Protein AF-V4NBA5-F1 (afdb_monomer_lite)

Structure (mmCIF, N/CA/C/O backbone):
data_AF-V4NBA5-F1
#
_entry.id   AF-V4NBA5-F1
#
loop_
_atom_site.group_PDB
_atom_site.id
_atom_site.type_symbol
_atom_site.label_atom_id
_atom_site.label_alt_id
_atom_site.label_comp_id
_atom_site.label_asym_id
_atom_site.label_entity_id
_atom_site.label_seq_id
_atom_site.pdbx_PDB_ins_code
_atom_site.Cartn_x
_atom_site.Cartn_y
_atom_site.Cartn_z
_atom_site.occupancy
_atom_site.B_iso_or_equiv
_atom_site.auth_seq_id
_atom_site.auth_comp_id
_atom_site.auth_asym_id
_atom_site.auth_atom_id
_atom_site.pdbx_PDB_model_num
ATOM 1 N N . MET A 1 1 ? 0.701 5.337 4.179 1.00 89.12 1 MET A N 1
ATOM 2 C CA . MET A 1 1 ? 0.636 5.333 2.697 1.00 89.12 1 MET A CA 1
ATOM 3 C C . MET A 1 1 ? 0.219 6.678 2.072 1.00 89.12 1 MET A C 1
ATOM 5 O O . MET A 1 1 ? 0.120 6.738 0.858 1.00 89.12 1 MET A O 1
ATOM 9 N N . GLY A 1 2 ? 0.011 7.763 2.841 1.00 90.88 2 GLY A N 1
ATOM 10 C CA . GLY A 1 2 ? -0.226 9.107 2.272 1.00 90.88 2 GLY A CA 1
ATOM 11 C C . GLY A 1 2 ? -1.677 9.440 1.896 1.00 90.88 2 GLY A C 1
ATOM 12 O O . GLY A 1 2 ? -1.923 10.508 1.346 1.00 90.88 2 GLY A O 1
ATOM 13 N N . TRP A 1 3 ? -2.628 8.555 2.203 1.00 93.25 3 TRP A N 1
ATOM 14 C CA . TRP A 1 3 ? -4.057 8.817 2.037 1.00 93.25 3 TRP A CA 1
ATOM 15 C C . TRP A 1 3 ? -4.556 9.849 3.047 1.00 93.25 3 TRP A C 1
ATOM 17 O O . TRP A 1 3 ? -4.118 9.861 4.199 1.00 93.25 3 TRP A O 1
ATOM 27 N N . THR A 1 4 ? -5.521 10.661 2.632 1.00 96.69 4 THR A N 1
ATOM 28 C CA . THR A 1 4 ? -6.280 11.555 3.511 1.00 96.69 4 THR A CA 1
ATOM 29 C C . THR A 1 4 ? -7.770 11.285 3.365 1.00 96.69 4 THR A C 1
ATOM 31 O O . THR A 1 4 ? -8.214 10.735 2.359 1.00 96.69 4 THR A O 1
ATOM 34 N N . SER A 1 5 ? -8.553 11.661 4.372 1.00 96.69 5 SER A N 1
ATOM 35 C CA . SER A 1 5 ? -10.008 11.628 4.275 1.00 96.69 5 SER A CA 1
ATOM 36 C C . SER A 1 5 ? -10.520 12.981 3.779 1.00 96.69 5 SER A C 1
ATOM 38 O O . SER A 1 5 ? -10.229 14.015 4.380 1.00 96.69 5 SER A O 1
ATOM 40 N N . ALA A 1 6 ? -11.248 12.985 2.662 1.00 96.56 6 ALA A N 1
ATOM 41 C CA . ALA A 1 6 ? -11.937 14.171 2.149 1.00 96.56 6 ALA A CA 1
ATOM 42 C C . ALA A 1 6 ? -13.310 14.373 2.814 1.00 96.56 6 ALA A C 1
ATOM 44 O O . ALA A 1 6 ? -13.837 15.484 2.828 1.00 96.56 6 ALA A O 1
ATOM 45 N N . TYR A 1 7 ? -13.881 13.298 3.355 1.00 97.69 7 TYR A N 1
ATOM 46 C CA . TYR A 1 7 ? -15.128 13.274 4.108 1.00 97.69 7 TYR A CA 1
ATOM 47 C C . TYR A 1 7 ? -15.109 12.069 5.044 1.00 97.69 7 TYR A C 1
ATOM 49 O O . TYR A 1 7 ? -14.684 10.994 4.624 1.00 97.69 7 TYR A O 1
ATOM 57 N N . GLN A 1 8 ? -15.601 12.226 6.271 1.00 98.19 8 GLN A N 1
ATOM 58 C CA . GLN A 1 8 ? -15.737 11.123 7.215 1.00 98.19 8 GLN A CA 1
ATOM 59 C C . GLN A 1 8 ? -16.895 11.360 8.180 1.00 98.19 8 GLN A C 1
ATOM 61 O O . GLN A 1 8 ? -17.010 12.445 8.752 1.00 98.19 8 GLN A O 1
ATOM 66 N N . ASP A 1 9 ? -17.693 10.322 8.397 1.00 97.94 9 ASP A N 1
ATOM 67 C CA . ASP A 1 9 ? -18.646 10.216 9.496 1.00 97.94 9 ASP A CA 1
ATOM 68 C C . ASP A 1 9 ? -18.473 8.874 10.242 1.00 97.94 9 ASP A C 1
ATOM 70 O O . ASP A 1 9 ? -17.378 8.303 10.250 1.00 97.94 9 ASP A O 1
ATOM 74 N N . ALA A 1 10 ? -19.514 8.411 10.942 1.00 97.62 10 ALA A N 1
ATOM 75 C CA . ALA A 1 10 ? -19.480 7.164 11.704 1.00 97.62 10 ALA A CA 1
ATOM 76 C C . ALA A 1 10 ? -19.494 5.896 10.827 1.00 97.62 10 ALA A C 1
ATOM 78 O O . ALA A 1 10 ? -19.026 4.850 11.281 1.00 97.62 10 ALA A O 1
ATOM 79 N N . ASP A 1 11 ? -20.003 5.983 9.597 1.00 97.75 11 ASP A N 1
ATOM 80 C CA . ASP A 1 11 ? -20.291 4.833 8.738 1.00 97.75 11 ASP A CA 1
ATOM 81 C C . ASP A 1 11 ? -19.454 4.823 7.452 1.00 97.75 11 ASP A C 1
ATOM 83 O O . ASP A 1 11 ? -19.266 3.768 6.841 1.00 97.75 11 ASP A O 1
ATOM 87 N N . LEU A 1 12 ? -18.934 5.977 7.028 1.00 97.44 12 LEU A N 1
ATOM 88 C CA . LEU A 1 12 ? -18.291 6.153 5.734 1.00 97.44 12 LEU A CA 1
ATOM 89 C C . LEU A 1 12 ? -17.113 7.129 5.802 1.00 97.44 12 LEU A C 1
ATOM 91 O O . LEU A 1 12 ? -17.189 8.202 6.399 1.00 97.44 12 LEU A O 1
ATOM 95 N N . ALA A 1 13 ? -16.042 6.802 5.081 1.00 98.06 13 ALA A N 1
ATOM 96 C CA . ALA A 1 13 ? -14.960 7.722 4.763 1.00 98.06 13 ALA A CA 1
ATOM 97 C C . ALA A 1 13 ? -14.694 7.759 3.250 1.00 98.06 13 ALA A C 1
ATOM 99 O O . ALA A 1 13 ? -14.607 6.719 2.597 1.00 98.06 13 ALA A O 1
ATOM 100 N N . LEU A 1 14 ? -14.530 8.957 2.685 1.00 97.75 14 LEU A N 1
ATOM 101 C CA . LEU A 1 14 ? -14.012 9.157 1.331 1.00 97.75 14 LEU A CA 1
ATOM 102 C C . LEU A 1 14 ? -12.496 9.324 1.407 1.00 97.75 14 LEU A C 1
ATOM 104 O O . LEU A 1 14 ? -11.990 10.406 1.716 1.00 97.75 14 LEU A O 1
ATOM 108 N N . MET A 1 15 ? -11.775 8.254 1.100 1.00 97.19 15 MET A N 1
ATOM 109 C CA . MET A 1 15 ? -10.320 8.237 1.082 1.00 97.19 15 MET A CA 1
ATOM 110 C C . MET A 1 15 ? -9.807 8.827 -0.229 1.00 97.19 15 MET A C 1
ATOM 112 O O . MET A 1 15 ? -10.324 8.516 -1.302 1.00 97.19 15 MET A O 1
ATOM 116 N N . LYS A 1 16 ? -8.773 9.665 -0.150 1.00 96.19 16 LYS A N 1
ATOM 117 C CA . LYS A 1 16 ? -8.147 10.351 -1.283 1.00 96.19 16 LYS A CA 1
ATOM 118 C C . LYS A 1 16 ? -6.637 10.149 -1.304 1.00 96.19 16 LYS A C 1
ATOM 120 O O . LYS A 1 16 ? -5.972 10.263 -0.276 1.00 96.19 16 LYS A O 1
ATOM 125 N N . LEU A 1 17 ? -6.104 9.941 -2.504 1.00 92.06 17 LEU A N 1
ATOM 126 C CA . LEU A 1 17 ? -4.680 9.954 -2.811 1.00 92.06 17 LEU A CA 1
ATOM 127 C C . LEU A 1 17 ? -4.483 10.509 -4.227 1.00 92.06 17 LEU A C 1
ATOM 129 O O . LEU A 1 17 ? -4.719 9.826 -5.221 1.00 92.06 17 LEU A O 1
ATOM 133 N N . SER A 1 18 ? -4.034 11.762 -4.317 1.00 87.50 18 SER A N 1
ATOM 134 C CA . SER A 1 18 ? -3.866 12.469 -5.596 1.00 87.50 18 SER A CA 1
ATOM 135 C C . SER A 1 18 ? -5.185 12.469 -6.424 1.00 87.50 18 SER A C 1
ATOM 137 O O . SER A 1 18 ? -6.175 12.934 -5.840 1.00 87.50 18 SER A O 1
ATOM 139 N N . PRO A 1 19 ? -5.309 12.023 -7.704 1.00 89.44 19 PRO A N 1
ATOM 140 C CA . PRO A 1 19 ? -6.615 11.998 -8.375 1.00 89.44 19 PRO A CA 1
ATOM 141 C C . PRO A 1 19 ? -7.488 10.806 -7.948 1.00 89.44 19 PRO A C 1
ATOM 143 O O . PRO A 1 19 ? -8.683 10.791 -8.246 1.00 89.44 19 PRO A O 1
ATOM 14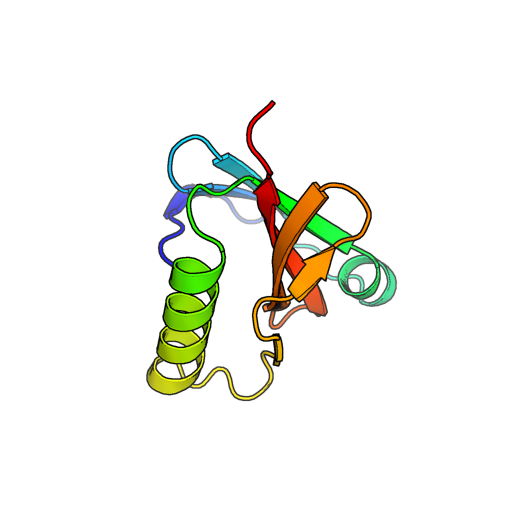6 N N . SER A 1 20 ? -6.926 9.815 -7.253 1.00 91.19 20 SER A N 1
ATOM 147 C CA . SER A 1 20 ? -7.620 8.584 -6.877 1.00 91.19 20 SER A CA 1
ATOM 148 C C . SER A 1 20 ? -8.433 8.768 -5.603 1.00 91.19 20 SER A C 1
ATOM 150 O O . SER A 1 20 ? -7.976 9.385 -4.637 1.00 91.19 20 SER A O 1
ATOM 152 N N . HIS A 1 21 ? -9.641 8.206 -5.598 1.00 94.69 21 HIS A N 1
ATOM 153 C CA . HIS A 1 21 ? -10.541 8.235 -4.452 1.00 94.69 21 HIS A CA 1
ATOM 154 C C . HIS A 1 21 ? -11.280 6.903 -4.329 1.00 94.69 21 HIS A C 1
ATOM 156 O O . HIS A 1 21 ? -11.602 6.285 -5.343 1.00 94.69 21 HIS A O 1
ATOM 162 N N . PHE A 1 22 ? -11.577 6.480 -3.105 1.00 95.25 22 PHE A N 1
ATOM 163 C CA . PHE A 1 22 ? -12.460 5.345 -2.849 1.00 95.25 22 PHE A CA 1
ATOM 164 C C . PHE A 1 22 ? -13.227 5.540 -1.542 1.00 95.25 22 PHE A C 1
ATOM 166 O O . PHE A 1 22 ? -12.797 6.281 -0.658 1.00 95.25 22 PHE A O 1
ATOM 173 N N . PHE A 1 23 ? -14.369 4.870 -1.424 1.00 96.44 23 PHE A N 1
ATOM 174 C CA . PHE A 1 23 ? -15.141 4.846 -0.189 1.00 96.44 23 PHE A CA 1
ATOM 175 C C . PHE A 1 23 ? -14.711 3.678 0.695 1.00 96.44 23 PHE A C 1
ATOM 177 O O . PHE A 1 23 ? -14.639 2.541 0.230 1.00 96.44 23 PHE A O 1
ATOM 184 N N . LEU A 1 24 ? -14.480 3.963 1.972 1.00 95.88 24 LEU A N 1
ATOM 185 C CA . LEU A 1 24 ? -14.285 2.978 3.024 1.00 95.88 24 LEU A CA 1
ATOM 186 C C . LEU A 1 24 ? -15.514 2.999 3.931 1.00 95.88 24 LEU A C 1
ATOM 188 O O . LEU A 1 24 ? -15.854 4.041 4.483 1.00 95.88 24 LEU A O 1
ATOM 192 N N . GLN A 1 25 ? -16.184 1.860 4.060 1.00 96.44 25 GLN A N 1
ATOM 193 C CA . GLN A 1 25 ? -17.361 1.714 4.915 1.00 96.44 25 GLN A CA 1
ATOM 194 C C . GLN A 1 25 ? -16.955 1.131 6.267 1.00 96.44 25 GLN A C 1
ATOM 196 O O . GLN A 1 25 ? -16.075 0.271 6.331 1.00 96.44 25 GLN A O 1
ATOM 201 N N . ASN A 1 26 ? -17.634 1.543 7.335 1.00 96.56 26 ASN A N 1
ATOM 202 C CA . ASN A 1 26 ? -17.520 0.951 8.666 1.00 96.56 26 ASN A CA 1
ATOM 203 C C . ASN A 1 26 ? -18.275 -0.389 8.734 1.00 96.56 26 ASN A C 1
ATOM 205 O O . ASN A 1 26 ? -19.239 -0.569 9.474 1.00 96.56 26 ASN A O 1
ATOM 209 N N . ALA A 1 27 ? -17.864 -1.329 7.891 1.00 94.94 27 ALA A N 1
ATOM 210 C CA . ALA A 1 27 ? -18.423 -2.665 7.822 1.00 94.94 27 ALA A CA 1
ATOM 211 C C . ALA A 1 27 ? -17.297 -3.650 7.521 1.00 94.94 27 ALA A C 1
ATOM 213 O O . ALA A 1 27 ? -16.607 -3.527 6.509 1.00 94.94 27 ALA A O 1
ATOM 214 N N . PHE A 1 28 ? -17.135 -4.649 8.388 1.00 96.75 28 PHE A N 1
ATOM 215 C CA . PHE A 1 28 ? -16.173 -5.721 8.183 1.00 96.75 28 PHE A CA 1
ATOM 216 C C . PHE A 1 28 ? -16.892 -7.055 8.009 1.00 96.75 28 PHE A C 1
ATOM 218 O O . PHE A 1 28 ? -17.529 -7.569 8.928 1.00 96.75 28 PHE A O 1
ATOM 225 N N . VAL A 1 29 ? -16.761 -7.617 6.810 1.00 97.56 29 VAL A N 1
ATOM 226 C CA . VAL A 1 29 ? -17.145 -8.990 6.488 1.00 97.56 29 VAL A CA 1
ATOM 227 C C . VAL A 1 29 ? -15.909 -9.651 5.896 1.00 97.56 29 VAL A C 1
ATOM 229 O O . VAL A 1 29 ? -15.518 -9.331 4.776 1.00 97.56 29 VAL A O 1
ATOM 232 N N . GLU A 1 30 ? -15.291 -10.563 6.643 1.00 96.44 30 GLU A N 1
ATOM 233 C CA . GLU A 1 30 ? -14.001 -11.177 6.292 1.00 96.44 30 GLU A CA 1
ATOM 234 C C . GLU A 1 30 ? -13.995 -11.765 4.874 1.00 96.44 30 GLU A C 1
ATOM 236 O O . GLU A 1 30 ? -13.115 -11.473 4.069 1.00 96.44 30 GLU A O 1
ATOM 241 N N . ALA A 1 31 ? -15.041 -12.521 4.525 1.00 97.94 31 ALA A N 1
ATOM 242 C CA . ALA A 1 31 ? -15.178 -13.121 3.201 1.00 97.94 31 ALA A CA 1
ATOM 243 C C . ALA A 1 31 ? -15.222 -12.084 2.065 1.00 97.94 31 ALA A C 1
ATOM 245 O O . ALA A 1 31 ? -14.862 -12.405 0.935 1.00 97.94 31 ALA A O 1
ATOM 246 N N . TRP A 1 32 ? -15.682 -10.861 2.338 1.00 97.25 32 TRP A N 1
ATOM 247 C CA . TRP A 1 32 ? -15.659 -9.774 1.363 1.00 97.25 32 TRP A CA 1
ATOM 248 C C . TRP A 1 32 ? -14.292 -9.114 1.330 1.00 97.25 32 TRP A C 1
ATOM 250 O O . TRP A 1 32 ? -13.742 -8.946 0.246 1.00 97.25 32 TRP A O 1
ATOM 260 N N . ALA A 1 33 ? -13.723 -8.792 2.492 1.00 96.69 33 ALA A N 1
ATOM 261 C CA . ALA A 1 33 ? -12.420 -8.146 2.580 1.00 96.69 33 ALA A CA 1
ATOM 262 C C . ALA A 1 33 ? -11.336 -8.983 1.879 1.00 96.69 33 ALA A C 1
ATOM 264 O O . ALA A 1 33 ? -10.679 -8.489 0.967 1.00 96.69 33 ALA A O 1
ATOM 265 N N . HIS A 1 34 ? -11.273 -10.285 2.177 1.00 96.81 34 HIS A N 1
ATOM 266 C CA . HIS A 1 34 ? -10.303 -11.222 1.597 1.00 96.81 34 HIS A CA 1
ATOM 267 C C . HIS A 1 34 ? -10.521 -11.515 0.100 1.00 96.81 34 HIS A C 1
ATOM 269 O O . HIS A 1 34 ? -9.651 -12.098 -0.542 1.00 96.81 34 HIS A O 1
ATOM 275 N N . ASN A 1 35 ? -11.667 -11.121 -0.469 1.00 97.50 35 ASN A N 1
ATOM 276 C CA . ASN A 1 35 ? -11.971 -11.242 -1.900 1.00 97.50 35 ASN A CA 1
ATOM 277 C C . ASN A 1 35 ? -12.062 -9.882 -2.612 1.00 97.50 35 ASN A C 1
ATOM 279 O O . ASN A 1 35 ? -12.452 -9.824 -3.779 1.00 97.50 35 ASN A O 1
ATOM 283 N N . THR A 1 36 ? -11.720 -8.786 -1.934 1.00 97.69 36 THR A N 1
ATOM 284 C CA . THR A 1 36 ? -11.758 -7.443 -2.514 1.00 97.69 36 THR A CA 1
ATOM 285 C C . THR A 1 36 ? -10.361 -7.021 -2.937 1.00 97.69 36 THR A C 1
ATOM 287 O O . THR A 1 36 ? -9.404 -7.098 -2.169 1.00 97.69 36 THR A O 1
ATOM 290 N N . MET A 1 37 ? -10.259 -6.521 -4.167 1.00 97.44 37 MET A N 1
ATOM 291 C CA . MET A 1 37 ? -9.062 -5.872 -4.684 1.00 97.44 37 MET A CA 1
ATOM 292 C C . MET A 1 37 ? -9.384 -4.423 -5.047 1.00 97.44 37 MET A C 1
ATOM 294 O O . MET A 1 37 ? -10.367 -4.162 -5.742 1.00 97.44 37 MET A O 1
ATOM 298 N N . ILE A 1 38 ? -8.528 -3.490 -4.630 1.00 96.12 38 ILE A N 1
ATOM 299 C CA . ILE A 1 38 ? -8.536 -2.107 -5.114 1.00 96.12 38 ILE A CA 1
ATOM 300 C C . ILE A 1 38 ? -7.363 -1.945 -6.078 1.00 96.12 38 ILE A C 1
ATOM 302 O O . ILE A 1 38 ? -6.205 -1.949 -5.664 1.00 96.12 38 ILE A O 1
ATOM 306 N N . HIS A 1 39 ? -7.669 -1.803 -7.367 1.00 96.38 39 HIS A N 1
ATOM 307 C CA . HIS A 1 39 ? -6.669 -1.602 -8.410 1.00 96.38 39 HIS A CA 1
ATOM 308 C C . HIS A 1 39 ? -6.378 -0.111 -8.609 1.00 96.38 39 HIS A C 1
ATOM 310 O O . HIS A 1 39 ? -7.248 0.662 -9.013 1.00 96.38 39 HIS A O 1
ATOM 316 N N . LEU A 1 40 ? -5.138 0.287 -8.346 1.00 95.06 40 LEU A N 1
ATOM 317 C CA . LEU A 1 40 ? -4.647 1.655 -8.418 1.00 95.06 40 LEU A CA 1
ATOM 318 C C . LEU A 1 40 ? -3.623 1.747 -9.544 1.00 95.06 40 LEU A C 1
ATOM 320 O O . LEU A 1 40 ? -2.555 1.144 -9.463 1.00 95.06 40 LEU A O 1
ATOM 324 N N . VAL A 1 41 ? -3.935 2.520 -10.582 1.00 95.44 41 VAL A N 1
ATOM 325 C CA . VAL A 1 41 ? -2.952 2.849 -11.620 1.00 95.44 41 VAL A CA 1
ATOM 326 C C . VAL A 1 41 ? -2.008 3.915 -11.074 1.00 95.44 41 VAL A C 1
ATOM 328 O O . VAL A 1 41 ? -2.461 4.941 -10.563 1.00 95.44 41 VAL A O 1
ATOM 331 N N . VAL A 1 42 ? -0.707 3.653 -11.150 1.00 95.31 42 VAL A N 1
ATOM 332 C CA . VAL A 1 42 ? 0.351 4.497 -10.587 1.00 95.31 42 VAL A CA 1
ATOM 333 C C . VAL A 1 42 ? 1.482 4.691 -11.585 1.00 95.31 42 VAL A C 1
ATOM 335 O O . VAL A 1 42 ? 1.696 3.858 -12.458 1.00 95.31 42 VAL A O 1
ATOM 338 N N . ASP A 1 43 ? 2.246 5.767 -11.420 1.00 95.56 43 ASP A N 1
ATOM 339 C CA . ASP A 1 43 ? 3.367 6.063 -12.317 1.00 95.56 43 ASP A CA 1
ATOM 340 C C . ASP A 1 43 ? 4.579 5.143 -12.080 1.00 95.56 43 ASP A C 1
ATOM 342 O O . ASP A 1 43 ? 5.314 4.837 -13.015 1.00 95.56 43 ASP A O 1
ATOM 346 N N . ASP A 1 44 ? 4.788 4.689 -10.836 1.00 97.12 44 ASP A N 1
ATOM 347 C CA . ASP A 1 44 ? 5.947 3.877 -10.442 1.00 97.12 44 ASP A CA 1
ATOM 348 C C . ASP A 1 44 ? 5.580 2.841 -9.366 1.00 97.12 44 ASP A C 1
ATOM 350 O O . ASP A 1 44 ? 5.449 3.155 -8.178 1.00 97.12 44 ASP A O 1
ATOM 354 N N . ALA A 1 45 ? 5.434 1.579 -9.773 1.00 98.12 45 ALA A N 1
ATOM 355 C CA . ALA A 1 45 ? 5.112 0.485 -8.855 1.00 98.12 45 ALA A CA 1
ATOM 356 C C . ALA A 1 45 ? 6.269 0.150 -7.893 1.00 98.12 45 ALA A C 1
ATOM 358 O O . ALA A 1 45 ? 6.034 -0.317 -6.777 1.00 98.12 45 ALA A O 1
ATOM 359 N N . THR A 1 46 ? 7.518 0.415 -8.280 1.00 98.38 46 THR A N 1
ATOM 360 C CA . THR A 1 46 ? 8.689 0.169 -7.425 1.00 98.38 46 THR A CA 1
ATOM 361 C C . THR A 1 46 ? 8.738 1.182 -6.286 1.00 98.38 46 THR A C 1
ATOM 363 O O . THR A 1 46 ? 8.933 0.806 -5.130 1.00 98.38 46 THR A O 1
ATOM 366 N N . ALA A 1 47 ? 8.459 2.455 -6.569 1.00 97.88 47 ALA A N 1
ATOM 367 C CA . ALA A 1 47 ? 8.357 3.488 -5.539 1.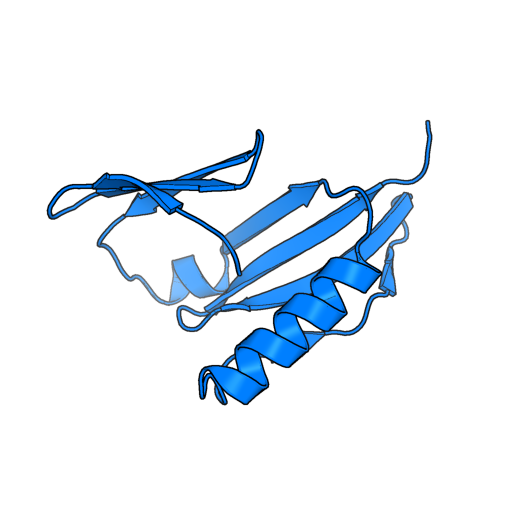00 97.88 47 ALA A CA 1
ATOM 368 C C . ALA A 1 47 ? 7.234 3.197 -4.525 1.00 97.88 47 ALA A C 1
ATOM 370 O O . ALA A 1 47 ? 7.392 3.438 -3.320 1.00 97.88 47 ALA A O 1
ATOM 371 N N . TRP A 1 48 ? 6.108 2.641 -4.987 1.00 97.75 48 TRP A N 1
ATOM 372 C CA . TRP A 1 48 ? 5.020 2.206 -4.108 1.00 97.75 48 TRP A CA 1
ATOM 373 C C . TRP A 1 48 ? 5.407 1.018 -3.228 1.00 97.75 48 TRP A C 1
ATOM 375 O O . TRP A 1 48 ? 5.068 1.020 -2.043 1.00 97.75 48 TRP A O 1
ATOM 385 N N . PHE A 1 49 ? 6.168 0.058 -3.758 1.00 98.44 49 PHE A N 1
ATOM 386 C CA . PHE A 1 49 ? 6.708 -1.050 -2.972 1.00 98.44 49 PHE A CA 1
ATOM 387 C C . PHE A 1 49 ? 7.612 -0.549 -1.838 1.00 98.44 49 PHE A C 1
ATOM 389 O O . PHE A 1 49 ? 7.391 -0.896 -0.677 1.00 98.44 49 PHE A O 1
ATOM 396 N N . GLU A 1 50 ? 8.576 0.323 -2.144 1.00 98.25 50 GLU A N 1
ATOM 397 C CA . GLU A 1 50 ? 9.483 0.891 -1.137 1.00 98.25 50 GLU A CA 1
ATOM 398 C C . GLU A 1 50 ? 8.727 1.712 -0.086 1.00 98.25 50 GLU A C 1
ATOM 400 O O . GLU A 1 50 ? 8.973 1.605 1.119 1.00 98.25 50 GLU A O 1
ATOM 405 N N . THR A 1 51 ? 7.730 2.485 -0.524 1.00 97.12 51 THR A N 1
ATOM 406 C CA . THR A 1 51 ? 6.852 3.231 0.383 1.00 97.12 51 THR A CA 1
ATOM 407 C C . THR A 1 51 ? 6.088 2.292 1.317 1.00 97.12 51 THR A C 1
ATOM 409 O O . THR A 1 51 ? 6.048 2.544 2.522 1.00 97.12 51 THR A O 1
ATOM 412 N N . ALA A 1 52 ? 5.515 1.203 0.796 1.00 97.38 52 ALA A N 1
ATOM 413 C CA . ALA A 1 52 ? 4.793 0.213 1.589 1.00 97.38 52 ALA A CA 1
ATOM 414 C C . ALA A 1 52 ? 5.709 -0.499 2.590 1.00 97.38 52 ALA A C 1
ATOM 416 O O . ALA A 1 52 ? 5.346 -0.641 3.756 1.00 97.38 52 ALA A O 1
ATOM 417 N N . ARG A 1 53 ? 6.918 -0.890 2.170 1.00 97.69 53 ARG A N 1
ATOM 418 C CA . ARG A 1 53 ? 7.932 -1.505 3.040 1.00 97.69 53 ARG A CA 1
ATOM 419 C C . ARG A 1 53 ? 8.321 -0.590 4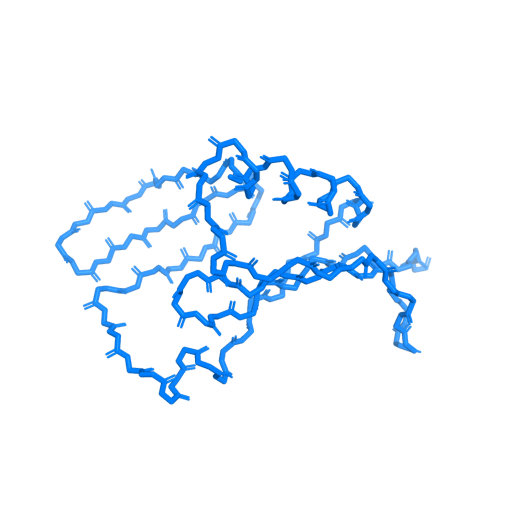.197 1.00 97.69 53 ARG A C 1
ATOM 421 O O . ARG A 1 53 ? 8.354 -1.052 5.336 1.00 97.69 53 ARG A O 1
ATOM 428 N N . ARG A 1 54 ? 8.562 0.695 3.920 1.00 97.19 54 ARG A N 1
ATOM 429 C CA . ARG A 1 54 ? 8.871 1.694 4.951 1.00 97.19 54 ARG A CA 1
ATOM 430 C C . ARG A 1 54 ? 7.700 1.894 5.910 1.00 97.19 54 ARG A C 1
ATOM 432 O O . ARG A 1 54 ? 7.883 1.806 7.113 1.00 97.19 54 ARG A O 1
ATOM 439 N N . VAL A 1 55 ? 6.488 2.102 5.387 1.00 95.81 55 VAL A N 1
ATOM 440 C CA . VAL A 1 55 ? 5.282 2.278 6.219 1.00 95.81 55 VAL A CA 1
ATOM 441 C C . VAL A 1 55 ? 5.032 1.057 7.100 1.00 95.81 55 VAL A C 1
ATOM 443 O O . VAL A 1 55 ? 4.688 1.228 8.265 1.00 95.81 55 VAL A O 1
ATOM 446 N N . LYS A 1 56 ? 5.229 -0.155 6.569 1.00 95.69 56 LYS A N 1
ATOM 447 C CA . LYS A 1 56 ? 5.135 -1.391 7.347 1.00 95.69 56 LYS A CA 1
ATOM 448 C C . LYS A 1 56 ? 6.110 -1.376 8.527 1.00 95.69 56 LYS A C 1
ATOM 450 O O . LYS A 1 56 ? 5.684 -1.592 9.657 1.00 95.69 56 LYS A O 1
ATOM 455 N N . ALA A 1 57 ? 7.391 -1.126 8.252 1.00 95.44 57 ALA A N 1
ATOM 456 C CA . ALA A 1 57 ? 8.451 -1.170 9.256 1.00 95.44 57 ALA A CA 1
ATOM 457 C C . ALA A 1 57 ? 8.294 -0.076 10.325 1.00 95.44 57 ALA A C 1
ATOM 459 O O . ALA A 1 57 ? 8.394 -0.362 11.513 1.00 95.44 57 ALA A O 1
ATOM 460 N N . ASP A 1 58 ? 8.006 1.156 9.907 1.00 95.62 58 ASP A N 1
ATOM 461 C CA . ASP A 1 58 ? 7.931 2.311 10.806 1.00 95.62 58 ASP A CA 1
ATOM 462 C C . ASP A 1 58 ? 6.605 2.361 11.584 1.00 95.62 58 ASP A C 1
ATOM 464 O O . ASP A 1 58 ? 6.539 2.921 12.677 1.00 95.62 58 ASP A O 1
ATOM 468 N N . GLY A 1 59 ? 5.532 1.809 11.007 1.00 91.81 59 GLY A N 1
ATOM 469 C CA . GLY A 1 59 ? 4.177 1.850 11.561 1.00 91.81 59 GLY A CA 1
ATOM 470 C C . GLY A 1 59 ? 3.794 0.651 12.428 1.00 91.81 59 GLY A C 1
ATOM 471 O O . GLY A 1 59 ? 2.717 0.674 13.015 1.00 91.81 59 GLY A O 1
ATOM 472 N N . GLY A 1 60 ? 4.641 -0.382 12.508 1.00 91.12 60 GLY A N 1
ATOM 473 C CA . GLY A 1 60 ? 4.360 -1.593 13.287 1.00 91.12 60 GLY A CA 1
ATOM 474 C C . GLY A 1 60 ? 3.266 -2.486 12.691 1.00 91.12 60 GLY A C 1
ATOM 475 O O . GLY A 1 60 ? 2.574 -3.171 13.436 1.00 91.12 60 GLY A O 1
ATOM 476 N N . PHE A 1 61 ? 3.094 -2.473 11.366 1.00 92.81 61 PHE A N 1
ATOM 477 C CA . PHE A 1 61 ? 2.088 -3.280 10.660 1.00 92.81 61 PHE A CA 1
ATOM 478 C C . PHE A 1 61 ? 2.639 -4.661 10.285 1.00 92.81 61 PHE A C 1
ATOM 480 O O . PHE A 1 61 ? 2.746 -5.006 9.103 1.00 92.81 61 PHE A O 1
ATOM 487 N N . ASP A 1 62 ? 3.071 -5.445 11.267 1.00 92.38 62 ASP A N 1
ATOM 488 C CA . ASP A 1 62 ? 3.730 -6.732 11.019 1.00 92.38 62 ASP A CA 1
ATOM 489 C C . ASP A 1 62 ? 2.842 -7.726 10.247 1.00 92.38 62 ASP A C 1
ATOM 491 O O . ASP A 1 62 ? 3.361 -8.495 9.426 1.00 92.38 62 ASP A O 1
ATOM 495 N N . GLU A 1 63 ? 1.522 -7.634 10.430 1.00 93.44 63 GLU A N 1
ATOM 496 C CA . GLU A 1 63 ? 0.476 -8.407 9.757 1.00 93.44 63 GLU A CA 1
ATOM 497 C C . GLU A 1 63 ? 0.326 -8.084 8.262 1.00 93.44 63 GLU A C 1
ATOM 499 O O . GLU A 1 63 ? -0.081 -8.942 7.476 1.00 93.44 63 GLU A O 1
ATOM 504 N N . VAL A 1 64 ? 0.701 -6.873 7.838 1.00 96.44 64 VAL A N 1
ATOM 505 C CA . VAL A 1 64 ? 0.586 -6.438 6.440 1.00 96.44 64 VAL A CA 1
ATOM 506 C C . VAL A 1 64 ? 1.591 -7.189 5.577 1.00 96.44 64 VAL A C 1
ATOM 508 O O . VAL A 1 64 ? 2.792 -7.214 5.857 1.00 96.44 64 VAL A O 1
ATOM 511 N N . THR A 1 65 ? 1.140 -7.759 4.464 1.00 97.50 65 THR A N 1
ATOM 512 C CA . THR A 1 65 ? 2.042 -8.416 3.508 1.00 97.50 65 THR A CA 1
ATOM 513 C C . THR A 1 65 ? 2.291 -7.501 2.319 1.00 97.50 65 THR A C 1
ATOM 515 O O . THR A 1 65 ? 1.354 -7.042 1.676 1.00 97.50 65 THR A O 1
ATOM 518 N N . VAL A 1 66 ? 3.566 -7.246 2.015 1.00 98.19 66 VAL A N 1
ATOM 519 C CA . VAL A 1 66 ? 3.993 -6.435 0.868 1.00 98.19 66 VAL A CA 1
ATOM 520 C C . VAL A 1 66 ? 4.760 -7.327 -0.095 1.00 98.19 66 VAL A C 1
ATOM 522 O O . VAL A 1 66 ? 5.801 -7.877 0.273 1.00 98.19 66 VAL A O 1
ATOM 525 N N . HIS A 1 67 ? 4.267 -7.456 -1.321 1.00 98.12 67 HIS A N 1
ATOM 526 C CA . HIS A 1 67 ? 4.901 -8.274 -2.347 1.00 98.12 67 HIS A CA 1
ATOM 527 C C . HIS A 1 67 ? 5.751 -7.414 -3.288 1.00 98.12 67 HIS A C 1
ATOM 529 O O . HIS A 1 67 ? 5.316 -6.330 -3.680 1.00 98.12 67 HIS A O 1
ATOM 535 N N . PRO A 1 68 ? 6.961 -7.865 -3.662 1.00 98.31 68 PRO A N 1
ATOM 536 C CA . PRO A 1 68 ? 7.828 -7.103 -4.554 1.00 98.31 68 PRO A CA 1
ATOM 537 C C . PRO A 1 68 ? 7.187 -6.910 -5.936 1.00 98.31 68 PRO A C 1
ATOM 539 O O . PRO A 1 68 ? 6.368 -7.742 -6.340 1.00 98.31 68 PRO A O 1
ATOM 542 N N . PRO A 1 69 ? 7.567 -5.85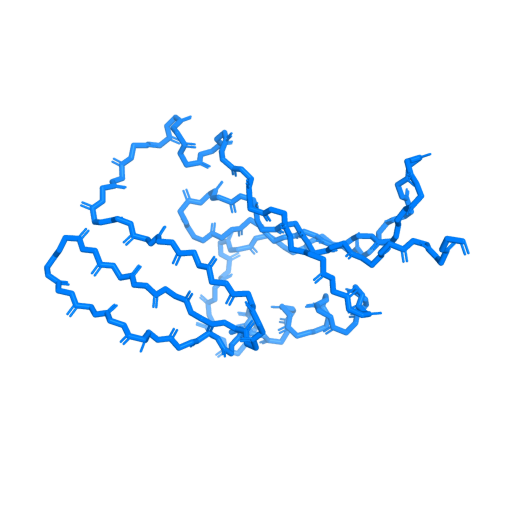1 -6.676 1.00 98.38 69 PRO A N 1
ATOM 543 C CA . PRO A 1 69 ? 7.050 -5.613 -8.012 1.00 98.38 69 PRO A CA 1
ATOM 544 C C . PRO A 1 69 ? 7.283 -6.810 -8.940 1.00 98.38 69 PRO A C 1
ATOM 546 O O . PRO A 1 69 ? 8.387 -7.357 -9.006 1.00 98.38 69 PRO A O 1
ATOM 549 N N . ARG A 1 70 ? 6.253 -7.199 -9.689 1.00 98.31 70 ARG A N 1
ATOM 550 C CA . ARG A 1 70 ? 6.281 -8.295 -10.658 1.00 98.31 70 ARG A CA 1
ATOM 551 C C . ARG A 1 70 ? 5.697 -7.839 -11.988 1.00 98.31 70 ARG A C 1
ATOM 553 O O . ARG A 1 70 ? 4.750 -7.059 -12.031 1.00 98.31 70 ARG A O 1
ATOM 560 N N . ARG A 1 71 ? 6.277 -8.331 -13.085 1.00 98.12 71 ARG A N 1
ATOM 561 C CA . ARG A 1 71 ? 5.725 -8.141 -14.428 1.00 98.12 71 ARG A CA 1
ATOM 562 C C . ARG A 1 71 ? 4.480 -9.008 -14.594 1.00 98.12 71 ARG A C 1
ATOM 564 O O . ARG A 1 71 ? 4.552 -10.228 -14.456 1.00 98.12 71 ARG A O 1
ATOM 571 N N . GLU A 1 72 ? 3.373 -8.372 -14.931 1.00 97.38 72 GLU A N 1
ATOM 572 C CA . GLU A 1 72 ? 2.100 -9.016 -15.215 1.00 97.38 72 GLU A CA 1
ATOM 573 C C . GLU A 1 72 ? 1.919 -9.225 -16.722 1.00 97.38 72 GLU A C 1
ATOM 575 O O . GLU A 1 72 ? 2.284 -8.373 -17.536 1.00 97.38 72 GLU A O 1
ATOM 580 N N . ALA A 1 73 ? 1.338 -10.366 -17.103 1.00 96.62 73 ALA A N 1
ATOM 581 C CA . ALA A 1 73 ? 1.211 -10.782 -18.505 1.00 96.62 73 ALA A CA 1
ATOM 582 C C . ALA A 1 73 ? 0.315 -9.859 -19.351 1.00 96.62 73 ALA A C 1
ATOM 584 O O . ALA A 1 73 ? 0.394 -9.882 -20.576 1.00 96.62 73 ALA A O 1
ATOM 585 N N . TYR A 1 74 ? -0.526 -9.051 -18.705 1.00 93.56 74 TYR A N 1
ATOM 586 C CA . TYR A 1 74 ? -1.429 -8.101 -19.352 1.00 93.56 74 TYR A CA 1
ATOM 587 C C . TYR A 1 74 ? -0.807 -6.712 -19.590 1.00 93.56 74 TYR A C 1
ATOM 589 O O . TYR A 1 74 ? -1.523 -5.800 -19.991 1.00 93.56 74 TYR A O 1
ATOM 597 N N . GLY A 1 75 ? 0.499 -6.540 -19.355 1.00 96.69 75 GLY A N 1
ATOM 598 C CA . GLY A 1 75 ? 1.209 -5.291 -19.658 1.00 96.69 75 GLY A CA 1
ATOM 599 C C . GLY A 1 75 ? 1.256 -4.303 -18.491 1.00 96.69 75 GLY A C 1
ATOM 600 O O . GLY A 1 75 ? 0.846 -3.150 -18.619 1.00 96.69 75 GLY A O 1
ATOM 601 N N . ALA A 1 76 ? 1.727 -4.761 -17.328 1.00 98.19 76 ALA A N 1
ATOM 602 C CA . ALA A 1 76 ? 1.977 -3.892 -16.179 1.00 98.19 76 ALA A CA 1
ATOM 603 C C . ALA A 1 76 ? 3.152 -4.393 -15.332 1.00 98.19 76 ALA A C 1
ATOM 605 O O . ALA A 1 76 ? 3.411 -5.595 -15.261 1.00 98.19 76 ALA A O 1
ATOM 606 N N . LEU A 1 77 ? 3.842 -3.485 -14.647 1.00 98.62 77 LEU A N 1
ATOM 607 C CA . LEU A 1 77 ? 4.654 -3.808 -13.475 1.00 98.62 77 LEU A CA 1
ATOM 608 C C . LEU A 1 77 ? 3.813 -3.506 -12.234 1.00 98.62 77 LEU A C 1
ATOM 610 O O . LEU A 1 77 ? 3.330 -2.386 -12.093 1.00 98.62 77 LEU A O 1
ATOM 614 N N . ALA A 1 78 ? 3.627 -4.472 -11.339 1.00 98.44 78 ALA A N 1
ATOM 615 C CA . ALA A 1 78 ? 2.736 -4.294 -10.199 1.00 98.44 78 ALA A CA 1
ATOM 616 C C . ALA A 1 78 ? 3.335 -4.780 -8.884 1.00 98.44 78 ALA A C 1
ATOM 618 O O . ALA A 1 78 ? 3.958 -5.836 -8.833 1.00 98.44 78 ALA A O 1
ATOM 619 N N . THR A 1 79 ? 3.097 -4.025 -7.815 1.00 98.56 79 THR A N 1
ATOM 620 C CA . THR A 1 79 ? 3.277 -4.463 -6.424 1.00 98.56 79 THR A CA 1
ATOM 621 C C . THR A 1 79 ? 1.909 -4.526 -5.761 1.00 98.56 79 THR A C 1
ATOM 623 O O . THR A 1 79 ? 1.009 -3.751 -6.098 1.00 98.56 79 THR A O 1
ATOM 626 N N . HIS A 1 80 ? 1.744 -5.422 -4.795 1.00 97.38 80 HIS A N 1
ATOM 627 C CA . HIS A 1 80 ? 0.513 -5.489 -4.024 1.00 97.38 80 HIS A CA 1
ATOM 628 C C . HIS A 1 80 ? 0.758 -5.565 -2.525 1.00 97.38 80 HIS A C 1
ATOM 630 O O . HIS A 1 80 ? 1.752 -6.121 -2.046 1.00 97.38 80 HIS A O 1
ATOM 636 N N . VAL A 1 81 ? -0.185 -4.977 -1.796 1.00 98.12 81 VAL A N 1
ATOM 637 C CA . VAL A 1 81 ? -0.211 -4.905 -0.340 1.00 98.12 81 VAL A CA 1
ATOM 638 C C . VAL A 1 81 ? -1.510 -5.536 0.136 1.00 98.12 81 VAL A C 1
ATOM 640 O O . VAL A 1 81 ? -2.583 -5.083 -0.251 1.00 98.12 81 VAL A O 1
ATOM 643 N N . LEU A 1 82 ? -1.414 -6.569 0.968 1.00 98.00 82 LEU A N 1
ATOM 644 C CA . LEU A 1 82 ? -2.544 -7.033 1.770 1.00 98.00 82 LEU A CA 1
ATOM 645 C C . LEU A 1 82 ? -2.620 -6.148 3.008 1.00 98.00 82 LEU A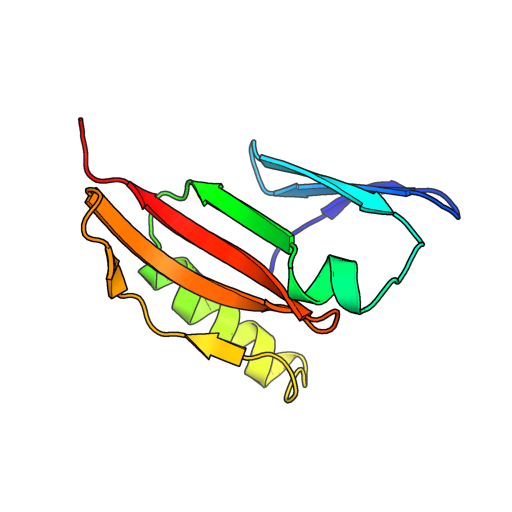 C 1
ATOM 647 O O . LEU A 1 82 ? -1.695 -6.159 3.824 1.00 98.00 82 LEU A O 1
ATOM 651 N N . ASP A 1 83 ? -3.671 -5.340 3.093 1.00 95.81 83 ASP A N 1
ATOM 652 C CA . ASP A 1 83 ? -3.880 -4.424 4.210 1.00 95.81 83 ASP A CA 1
ATOM 653 C C . ASP A 1 83 ? -4.319 -5.171 5.493 1.00 95.81 83 ASP A C 1
ATOM 655 O O . ASP A 1 83 ? -4.546 -6.384 5.452 1.00 95.81 83 ASP A O 1
ATOM 659 N N . PRO A 1 84 ? -4.445 -4.487 6.646 1.00 95.19 84 PRO A N 1
ATOM 660 C CA . PRO A 1 84 ? -4.841 -5.142 7.896 1.00 95.19 84 PRO A CA 1
ATOM 661 C C . PRO A 1 84 ? -6.239 -5.782 7.879 1.00 95.19 84 PRO A C 1
ATOM 663 O O . PRO A 1 84 ? -6.502 -6.680 8.673 1.00 95.19 84 PRO A O 1
ATOM 666 N N . ALA A 1 85 ? -7.142 -5.333 7.001 1.00 95.19 85 ALA A N 1
ATOM 667 C CA . ALA A 1 85 ? -8.460 -5.942 6.824 1.00 95.19 85 ALA A CA 1
ATOM 668 C C . ALA A 1 85 ? -8.420 -7.145 5.860 1.00 95.19 85 ALA A C 1
ATOM 670 O O . ALA A 1 85 ? -9.414 -7.855 5.724 1.00 95.19 85 ALA A O 1
ATOM 671 N N . GLY A 1 86 ? -7.289 -7.370 5.186 1.00 96.31 86 GLY A N 1
ATOM 672 C CA . GLY A 1 86 ? -7.095 -8.403 4.176 1.00 96.31 86 GLY A CA 1
ATOM 673 C C . GLY A 1 86 ? -7.559 -8.000 2.774 1.00 96.31 86 GLY A C 1
ATOM 674 O O . GLY A 1 86 ? -7.639 -8.859 1.897 1.00 96.31 86 GLY A O 1
ATOM 675 N N . VAL A 1 87 ? -7.829 -6.711 2.537 1.00 97.56 87 VAL A N 1
ATOM 676 C CA . VAL A 1 87 ? -8.087 -6.174 1.195 1.00 97.56 87 VAL A CA 1
ATOM 677 C C . VAL A 1 87 ? -6.773 -6.095 0.424 1.00 97.56 87 VAL A C 1
ATOM 679 O O . VAL A 1 87 ? -5.740 -5.660 0.940 1.00 97.56 87 VAL A O 1
ATOM 682 N N . LEU A 1 88 ? -6.814 -6.487 -0.848 1.00 98.19 88 LEU A N 1
ATOM 683 C CA . LEU A 1 88 ? -5.659 -6.429 -1.732 1.00 98.19 88 LEU A CA 1
ATOM 684 C C . LEU A 1 88 ? -5.568 -5.063 -2.423 1.00 98.19 88 LEU A C 1
ATOM 686 O O . LEU A 1 88 ? -6.302 -4.776 -3.370 1.00 98.19 88 LEU A O 1
ATOM 690 N N . LEU A 1 89 ? -4.633 -4.222 -1.992 1.00 97.38 89 LEU A N 1
ATOM 691 C CA . LEU A 1 89 ? -4.280 -2.991 -2.697 1.00 97.38 89 LEU A CA 1
ATOM 692 C C . LEU A 1 89 ? -3.279 -3.325 -3.805 1.00 97.38 89 LEU A C 1
ATOM 694 O O . LEU A 1 89 ? -2.147 -3.723 -3.526 1.00 97.38 89 LEU A O 1
ATOM 698 N N . PHE A 1 90 ? -3.694 -3.175 -5.059 1.00 97.56 90 PHE A N 1
ATOM 699 C CA . PHE A 1 90 ? -2.913 -3.538 -6.236 1.00 97.56 90 PHE A CA 1
ATOM 700 C C . PHE A 1 90 ? -2.421 -2.275 -6.948 1.00 97.56 90 PHE A C 1
ATOM 702 O O . PHE A 1 90 ? -3.206 -1.578 -7.587 1.00 97.56 90 PHE A O 1
ATOM 709 N N . PHE A 1 91 ? -1.129 -1.964 -6.834 1.00 97.50 91 PHE A N 1
ATOM 710 C CA . PHE A 1 91 ? -0.519 -0.778 -7.434 1.00 97.50 91 PHE A CA 1
ATOM 711 C C . PHE A 1 91 ? 0.131 -1.158 -8.764 1.00 97.50 91 PHE A C 1
ATOM 713 O O . PHE A 1 91 ?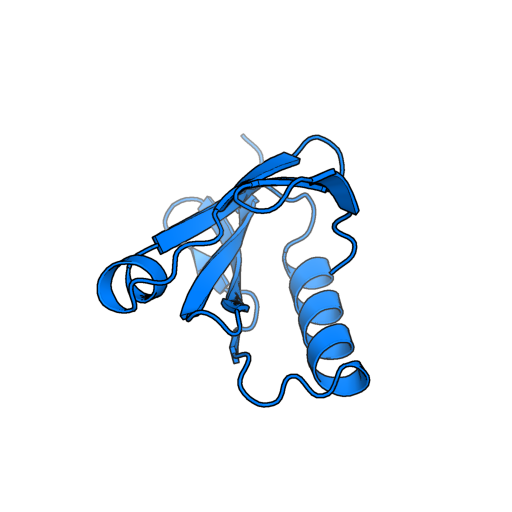 1.184 -1.797 -8.785 1.00 97.50 91 PHE A O 1
ATOM 720 N N . ALA A 1 92 ? -0.503 -0.769 -9.868 1.00 97.69 92 ALA A N 1
ATOM 721 C CA . ALA A 1 92 ? -0.108 -1.137 -11.220 1.00 97.69 92 ALA A CA 1
ATOM 722 C C . ALA A 1 92 ? 0.474 0.053 -11.982 1.00 97.69 92 ALA A C 1
ATOM 724 O O . ALA A 1 92 ? -0.217 1.035 -12.253 1.00 97.69 92 ALA A O 1
ATOM 725 N N . GLN A 1 93 ? 1.729 -0.072 -12.388 1.00 98.12 93 GLN A N 1
ATOM 726 C CA . GLN A 1 93 ? 2.322 0.764 -13.417 1.00 98.12 93 GLN A CA 1
ATOM 727 C C . GLN A 1 93 ? 2.059 0.111 -14.770 1.00 98.12 93 GLN A C 1
ATOM 729 O O . GLN A 1 93 ? 2.672 -0.905 -15.107 1.00 98.12 93 GLN A O 1
ATOM 734 N N . MET A 1 94 ? 1.113 0.673 -15.518 1.00 97.94 94 MET A N 1
ATOM 735 C CA . MET A 1 94 ? 0.761 0.179 -16.848 1.00 97.94 94 MET A CA 1
ATOM 736 C C . MET A 1 94 ? 1.896 0.462 -17.829 1.00 97.94 94 MET A C 1
ATOM 738 O O . MET A 1 94 ? 2.553 1.503 -17.745 1.00 97.94 94 MET A O 1
ATOM 742 N N . ASP A 1 95 ? 2.113 -0.450 -18.771 1.00 96.31 95 ASP A N 1
ATOM 743 C CA . ASP A 1 95 ? 3.001 -0.169 -19.892 1.00 96.31 95 ASP A CA 1
ATOM 744 C C . ASP A 1 95 ? 2.432 0.988 -20.729 1.00 96.31 95 ASP A C 1
ATOM 746 O O . ASP A 1 95 ? 1.216 1.194 -20.799 1.00 96.31 95 ASP A O 1
ATOM 750 N N . ALA A 1 96 ? 3.318 1.784 -21.332 1.00 86.88 96 ALA A N 1
ATOM 751 C CA . ALA A 1 96 ? 2.891 2.853 -22.227 1.00 86.88 96 ALA A CA 1
ATOM 752 C C . ALA A 1 96 ? 2.096 2.261 -23.403 1.00 86.88 96 ALA A C 1
ATOM 754 O O . ALA A 1 96 ? 2.473 1.215 -23.939 1.00 86.88 96 ALA A O 1
ATOM 755 N N . ALA A 1 97 ? 1.002 2.933 -23.767 1.00 68.00 97 ALA A N 1
ATOM 756 C CA . ALA A 1 97 ? 0.182 2.581 -24.924 1.00 68.00 97 ALA A CA 1
ATOM 757 C C . ALA A 1 97 ? 0.916 2.823 -26.251 1.00 68.00 97 ALA A C 1
ATOM 759 O O . ALA A 1 97 ? 1.710 3.792 -26.321 1.00 68.00 97 ALA A O 1
#

Foldseek 3Di:
DQWDFPDDDPFWTWIDDPPDTDIDGPDADLVDQQVAEDEAEDQDQQVVLVVVVVCCVVVVVVVKDKAHWDDDPVAWTWIWILHPSRYIYIYTHGHDD

Sequence (97 aa):
MGWTSAYQDADLALMKLSPSHFFLQNAFVEAWAHNTMIHLVVDDATAWFETARRVKADGGFDEVTVHPPRREAYGALATHVLDPAGVLLFFAQMDAA

Radius of gyration: 13.89 Å; chains: 1; bounding box: 30×27×38 Å

pLDDT: mean 95.93, std 3.75, range [68.0, 98.62]

Secondary structure (DSSP, 8-state):
---EEEEE-SSEEEEEETTEEEEEES---HHHHTT-EEEEE-S-HHHHHHHHHHHHHHHT-TT-EEEEEEEETTTEEEEEEE-TT--EEEEEEEPP-